Protein AF-A0A0Q9ZRF9-F1 (afdb_monomer_lite)

pLDDT: mean 81.25, std 14.48, range [39.41, 92.69]

Radius of gyration: 10.99 Å; chains: 1; bounding box: 33×28×26 Å

Foldseek 3Di:
DDCPDPFKDWAQFFDQAWDWKAWPQDPPRIDTDHGGDGHHWDCPGPPPTTMIGHPPPDD

Secondary structure (DSSP, 8-state):
-----TTEEETTSBPSSSEEEEETTSTT--EEE-TTPBPPP-SS-SSSS-EEEE-----

Sequence (59 aa):
MTSQAKGRCPANQPCPKSGYWFTQAKANSRAYFKQDDIMPDYPNNNWGEVIWQFDSLTV

Structure (mmCIF, N/CA/C/O backbone):
data_AF-A0A0Q9ZRF9-F1
#
_entry.id   AF-A0A0Q9ZRF9-F1
#
loop_
_atom_site.group_PDB
_atom_site.id
_atom_site.type_symbol
_atom_site.label_atom_id
_atom_site.label_alt_id
_atom_site.label_comp_id
_atom_site.label_asym_id
_atom_site.label_entity_id
_atom_site.label_seq_id
_atom_site.pdbx_PDB_ins_code
_atom_site.Cartn_x
_atom_site.Cartn_y
_atom_site.Cartn_z
_atom_site.occupancy
_atom_site.B_iso_or_equiv
_atom_site.auth_seq_id
_atom_site.auth_comp_id
_atom_site.auth_asym_id
_atom_site.auth_atom_id
_atom_site.pdbx_PDB_model_num
ATOM 1 N N . MET A 1 1 ? -4.863 22.193 6.805 1.00 39.41 1 MET A N 1
ATOM 2 C CA . MET A 1 1 ? -5.892 21.172 6.518 1.00 39.41 1 MET A CA 1
A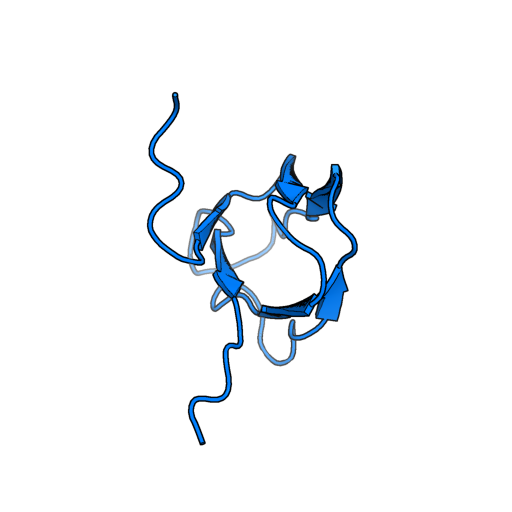TOM 3 C C . MET A 1 1 ? -5.664 20.706 5.091 1.00 39.41 1 MET A C 1
ATOM 5 O O . MET A 1 1 ? -6.214 21.276 4.160 1.00 39.41 1 MET A O 1
ATOM 9 N N . THR A 1 2 ? -4.706 19.807 4.899 1.00 42.88 2 THR A N 1
ATOM 10 C CA . THR A 1 2 ? -4.260 19.367 3.575 1.00 42.88 2 THR A CA 1
ATOM 11 C C . THR A 1 2 ? -5.305 18.436 2.970 1.00 42.88 2 THR A C 1
ATOM 13 O O . THR A 1 2 ? -5.672 17.422 3.557 1.00 42.88 2 THR A O 1
ATOM 16 N N . SER A 1 3 ? -5.824 18.838 1.811 1.00 46.84 3 SER A N 1
ATOM 17 C CA . SER A 1 3 ? -6.842 18.148 1.023 1.00 46.84 3 SER A CA 1
ATOM 18 C C . SER A 1 3 ? -6.358 16.782 0.539 1.00 46.84 3 SER A C 1
ATOM 20 O O . SER A 1 3 ? -5.952 16.624 -0.610 1.00 46.84 3 SER A O 1
ATOM 22 N N . GLN A 1 4 ? -6.429 15.770 1.396 1.00 53.12 4 GLN A N 1
ATOM 23 C CA . GLN A 1 4 ? -6.319 14.385 0.967 1.00 53.12 4 GLN A CA 1
ATOM 24 C C . GLN A 1 4 ? -7.657 14.008 0.326 1.00 53.12 4 GLN A C 1
ATOM 26 O O . GLN A 1 4 ? -8.645 13.724 1.004 1.00 53.12 4 GLN A O 1
ATOM 31 N N . ALA A 1 5 ? -7.729 14.158 -0.997 1.00 57.19 5 ALA A N 1
ATOM 32 C CA . ALA A 1 5 ? -8.951 14.008 -1.775 1.00 57.19 5 ALA A CA 1
ATOM 33 C C . ALA A 1 5 ? -9.590 12.632 -1.522 1.00 57.19 5 ALA A C 1
ATOM 35 O O . ALA A 1 5 ? -9.087 11.625 -2.009 1.00 57.19 5 ALA A O 1
ATOM 36 N N . LYS A 1 6 ? -10.665 12.609 -0.718 1.00 64.75 6 LYS A N 1
ATOM 37 C CA . LYS A 1 6 ? -11.667 11.539 -0.523 1.00 64.75 6 LYS A CA 1
ATOM 38 C C . LYS A 1 6 ? -11.214 10.111 -0.896 1.00 64.75 6 LYS A C 1
ATOM 40 O O . LYS A 1 6 ? -11.882 9.442 -1.676 1.00 64.75 6 LYS A O 1
ATOM 45 N N . GLY A 1 7 ? -10.110 9.635 -0.315 1.00 79.00 7 GLY A N 1
ATOM 46 C CA . GLY A 1 7 ? -9.618 8.270 -0.530 1.00 79.00 7 GLY A CA 1
ATOM 47 C C . GLY A 1 7 ? -8.427 8.124 -1.477 1.00 79.00 7 GLY A C 1
ATOM 48 O O . GLY A 1 7 ? -8.301 7.077 -2.094 1.00 79.00 7 GLY A O 1
ATOM 49 N N . ARG A 1 8 ? -7.539 9.116 -1.602 1.00 87.06 8 ARG A N 1
ATOM 50 C CA . ARG A 1 8 ? -6.212 8.940 -2.223 1.00 87.06 8 ARG A CA 1
ATOM 51 C C . ARG A 1 8 ? -5.097 9.292 -1.246 1.00 87.06 8 ARG A C 1
ATOM 53 O O . ARG A 1 8 ? -5.206 10.290 -0.543 1.00 87.06 8 ARG A O 1
ATOM 60 N N . CYS A 1 9 ? -4.029 8.508 -1.209 1.00 89.12 9 CYS A N 1
ATOM 61 C CA . CYS A 1 9 ? -2.866 8.720 -0.353 1.00 89.12 9 CYS A CA 1
ATOM 62 C C . CYS A 1 9 ? -1.582 8.382 -1.124 1.00 89.12 9 CYS A C 1
ATOM 64 O O . CYS A 1 9 ? -1.477 7.271 -1.634 1.00 89.12 9 CYS A O 1
ATOM 66 N N . PRO A 1 10 ? -0.616 9.305 -1.252 1.00 89.56 10 PRO A N 1
ATOM 67 C CA . PRO A 1 10 ? 0.693 8.978 -1.813 1.00 89.56 10 PRO A CA 1
ATOM 68 C C . PRO A 1 10 ? 1.417 7.924 -0.968 1.00 89.56 10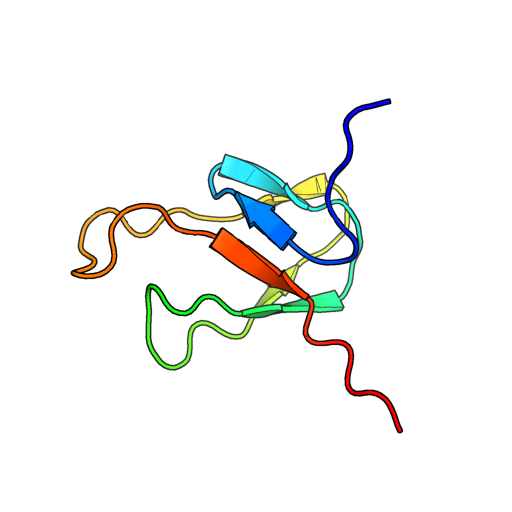 PRO A C 1
ATOM 70 O O . PRO A 1 10 ? 1.146 7.774 0.227 1.00 89.56 10 PRO A O 1
ATOM 73 N N . ALA A 1 11 ? 2.354 7.202 -1.572 1.00 88.44 11 ALA A N 1
ATOM 74 C CA . ALA A 1 11 ? 3.283 6.375 -0.818 1.00 88.44 11 ALA A CA 1
ATOM 75 C C . ALA A 1 11 ? 4.171 7.224 0.105 1.00 88.44 11 ALA A C 1
ATOM 77 O O . ALA A 1 11 ? 4.359 8.424 -0.099 1.00 88.44 11 ALA A O 1
ATOM 78 N N . ASN A 1 12 ? 4.699 6.590 1.151 1.00 90.06 12 ASN A N 1
ATOM 79 C CA . ASN A 1 12 ? 5.450 7.222 2.240 1.00 90.06 12 ASN A CA 1
ATOM 80 C C . ASN A 1 12 ? 4.660 8.275 3.042 1.00 90.06 12 ASN A C 1
ATOM 82 O O . ASN A 1 12 ? 5.248 9.003 3.840 1.00 90.06 12 ASN A O 1
ATOM 86 N N . GLN A 1 13 ? 3.340 8.362 2.862 1.00 90.19 13 GLN A N 1
ATOM 87 C CA . GLN A 1 13 ? 2.462 9.183 3.692 1.00 90.19 13 GLN A CA 1
ATOM 88 C C . GLN A 1 13 ? 1.726 8.311 4.720 1.00 90.19 13 GLN A C 1
ATOM 90 O O . GLN A 1 13 ? 1.444 7.137 4.443 1.00 90.19 13 GLN A O 1
ATOM 95 N N . PRO A 1 14 ? 1.410 8.866 5.905 1.00 90.94 14 PRO A N 1
ATOM 96 C CA . PRO A 1 14 ? 0.576 8.187 6.882 1.00 90.94 14 PRO A CA 1
ATOM 97 C C . PRO A 1 14 ? -0.834 7.996 6.327 1.00 90.94 14 PRO A C 1
ATOM 99 O O . PRO A 1 14 ? -1.424 8.886 5.706 1.00 90.94 14 PRO A O 1
ATOM 102 N N . CYS A 1 15 ? -1.379 6.810 6.556 1.00 89.31 15 CYS A N 1
ATOM 103 C CA . CYS A 1 15 ? -2.704 6.441 6.115 1.00 89.31 15 CYS A CA 1
ATOM 104 C C . CYS A 1 15 ? -3.760 7.306 6.825 1.00 89.31 15 CYS A C 1
ATOM 106 O O . CYS A 1 15 ? -3.850 7.282 8.052 1.00 89.31 15 CYS A O 1
ATOM 108 N N . PRO A 1 16 ? -4.623 8.031 6.096 1.00 87.38 16 PRO A N 1
ATOM 109 C CA . PRO A 1 16 ? -5.576 8.942 6.726 1.00 87.38 16 PRO A CA 1
ATOM 110 C C . PRO A 1 16 ? -6.730 8.219 7.426 1.00 87.38 16 PRO A C 1
ATOM 112 O O . PRO A 1 16 ? -7.430 8.825 8.234 1.00 87.38 16 PRO A O 1
ATOM 115 N N . LYS A 1 17 ? -6.984 6.947 7.086 1.00 86.75 17 LYS A N 1
ATOM 116 C CA . LYS A 1 17 ? -8.035 6.142 7.714 1.00 86.75 17 LYS A CA 1
ATOM 117 C C . LYS A 1 17 ? -7.797 4.649 7.555 1.00 86.75 17 LYS A C 1
ATOM 119 O O . LYS A 1 17 ? -7.373 4.184 6.497 1.00 86.75 17 LYS A O 1
ATOM 124 N N . SER A 1 18 ? -8.187 3.891 8.570 1.00 90.06 18 SER A N 1
ATOM 125 C CA . SER A 1 18 ? -8.133 2.439 8.510 1.00 90.06 18 SER A CA 1
ATOM 126 C C . SER A 1 18 ? -9.097 1.859 7.466 1.00 90.06 18 SER A C 1
ATOM 128 O O . SER A 1 18 ? -10.213 2.347 7.271 1.00 90.06 18 SER A O 1
ATOM 130 N N . GLY A 1 19 ? -8.661 0.808 6.778 1.00 90.38 19 GLY A N 1
ATOM 131 C CA . GLY A 1 19 ? -9.469 0.055 5.824 1.00 90.38 19 GLY A CA 1
ATOM 132 C C . GLY A 1 19 ? -8.642 -0.509 4.674 1.00 90.38 19 GLY A C 1
ATOM 133 O O . GLY A 1 19 ? -7.415 -0.547 4.733 1.00 90.38 19 GLY A O 1
ATOM 134 N N . TYR A 1 20 ? -9.321 -0.967 3.625 1.00 90.69 20 TYR A N 1
ATOM 135 C CA . TYR A 1 20 ? -8.658 -1.514 2.446 1.00 90.69 20 TYR A CA 1
ATOM 136 C C . TYR A 1 20 ? -8.238 -0.402 1.491 1.00 90.69 20 TYR A C 1
ATOM 138 O O . TYR A 1 20 ? -9.023 0.482 1.155 1.00 90.69 20 TYR A O 1
ATOM 146 N N . TRP A 1 21 ? -6.995 -0.477 1.034 1.00 91.81 21 TRP A N 1
ATOM 147 C CA . TRP A 1 21 ? -6.429 0.401 0.025 1.00 91.81 21 TRP A CA 1
ATOM 148 C C . TRP A 1 21 ? -5.784 -0.432 -1.073 1.00 91.81 21 TRP A C 1
ATOM 150 O O . TRP A 1 21 ? -5.305 -1.534 -0.825 1.00 91.81 21 TRP A O 1
ATOM 160 N N . PHE A 1 22 ? -5.741 0.093 -2.288 1.00 90.88 22 PHE A N 1
ATOM 161 C CA . PHE A 1 22 ? -5.079 -0.536 -3.427 1.00 90.88 22 PHE A CA 1
ATOM 162 C C . PHE A 1 22 ? -4.347 0.516 -4.253 1.00 90.88 22 PHE A C 1
ATOM 164 O O . PHE A 1 22 ? -4.683 1.695 -4.204 1.00 90.88 22 PHE A O 1
ATOM 171 N N . THR A 1 23 ? -3.355 0.110 -5.037 1.00 89.44 23 THR A N 1
ATOM 172 C CA . THR A 1 23 ? -2.667 1.004 -5.971 1.00 89.44 23 THR A CA 1
ATOM 173 C C . THR A 1 23 ? -2.629 0.410 -7.375 1.00 89.44 23 THR A C 1
ATOM 175 O O . THR A 1 23 ? -2.520 -0.801 -7.557 1.00 89.44 23 THR A O 1
ATOM 178 N N . GLN A 1 24 ? -2.704 1.270 -8.390 1.00 86.69 24 GLN A N 1
ATOM 179 C CA . GLN A 1 24 ? -2.558 0.854 -9.790 1.00 86.69 24 GLN A CA 1
ATOM 180 C C . GLN A 1 24 ? -1.099 0.563 -10.155 1.00 86.69 24 GLN A C 1
ATOM 182 O O . GLN A 1 24 ? -0.841 -0.192 -11.087 1.00 86.69 24 GLN A O 1
ATOM 187 N N . ALA A 1 25 ? -0.148 1.086 -9.376 1.00 87.19 25 ALA A N 1
ATOM 188 C CA . ALA A 1 25 ? 1.275 0.866 -9.593 1.00 87.19 25 ALA A CA 1
ATOM 189 C C . ALA A 1 25 ? 1.689 -0.610 -9.485 1.00 87.19 25 ALA A C 1
ATOM 191 O O . ALA A 1 25 ? 2.708 -1.018 -10.038 1.00 87.19 25 ALA A O 1
ATOM 192 N N . LYS A 1 26 ? 0.901 -1.433 -8.785 1.00 83.81 26 LYS A N 1
ATOM 193 C CA . LYS A 1 26 ? 1.174 -2.858 -8.621 1.00 83.81 26 LYS A CA 1
ATOM 194 C C . LYS A 1 26 ? -0.126 -3.657 -8.665 1.00 83.81 26 LYS A C 1
ATOM 196 O O . LYS A 1 26 ? -1.041 -3.411 -7.880 1.00 83.81 26 LYS A O 1
ATOM 201 N N . ALA A 1 27 ? -0.182 -4.658 -9.543 1.00 83.19 27 ALA A N 1
ATOM 202 C CA . ALA A 1 27 ? -1.296 -5.600 -9.595 1.00 83.19 27 ALA A CA 1
ATOM 203 C C . ALA A 1 27 ? -1.433 -6.361 -8.264 1.00 83.19 27 ALA A C 1
ATOM 205 O O . ALA A 1 27 ? -0.431 -6.734 -7.651 1.00 83.19 27 ALA A O 1
ATOM 206 N N . ASN A 1 28 ? -2.672 -6.596 -7.818 1.00 83.38 28 ASN A N 1
ATOM 207 C CA . ASN A 1 28 ? -2.984 -7.257 -6.541 1.00 83.38 28 ASN A CA 1
ATOM 208 C C . ASN A 1 28 ? -2.340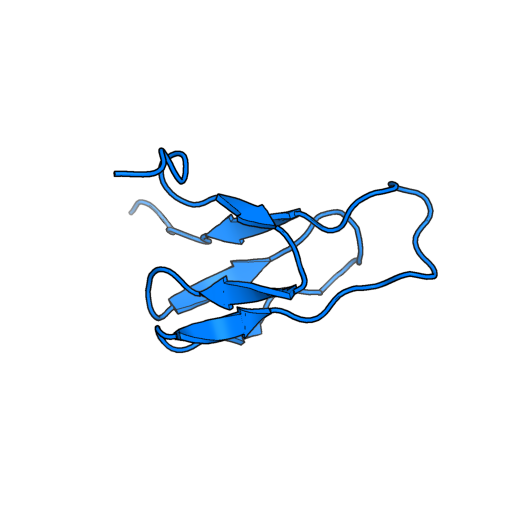 -6.590 -5.309 1.00 83.38 28 ASN A C 1
ATOM 210 O O . ASN A 1 28 ? -2.044 -7.248 -4.317 1.00 83.38 28 ASN A O 1
ATOM 214 N N . SER A 1 29 ? -2.126 -5.274 -5.353 1.00 85.56 29 SER A N 1
ATOM 215 C CA . SER A 1 29 ? -1.586 -4.491 -4.234 1.00 85.56 29 SER A CA 1
ATOM 216 C C . SER A 1 29 ? -2.599 -4.184 -3.130 1.00 85.56 29 SER A C 1
ATOM 218 O O . SER A 1 29 ? -2.249 -3.511 -2.167 1.00 85.56 29 SER A O 1
ATOM 220 N N . ARG A 1 30 ? -3.848 -4.651 -3.259 1.00 90.50 30 ARG A N 1
ATOM 221 C CA . ARG A 1 30 ? -4.905 -4.421 -2.271 1.00 90.50 30 ARG A CA 1
ATOM 222 C C . ARG A 1 30 ? -4.463 -4.929 -0.898 1.00 90.50 30 ARG A C 1
ATOM 224 O O . ARG A 1 30 ? -4.276 -6.128 -0.711 1.00 90.50 30 ARG A O 1
ATOM 231 N N . ALA A 1 31 ? -4.347 -4.024 0.062 1.00 90.62 31 ALA A N 1
ATOM 232 C CA . ALA A 1 31 ? -3.918 -4.313 1.420 1.00 90.62 31 ALA A CA 1
ATOM 233 C C . ALA A 1 31 ? -4.739 -3.500 2.424 1.00 90.62 31 ALA A C 1
ATOM 235 O O . ALA A 1 31 ? -5.259 -2.429 2.113 1.00 90.62 31 ALA A O 1
ATOM 236 N N . TYR A 1 32 ? -4.890 -4.037 3.631 1.00 90.25 32 TYR A N 1
ATOM 237 C CA . TYR A 1 32 ? -5.517 -3.315 4.730 1.00 90.25 32 TYR A CA 1
ATOM 238 C C . TYR A 1 32 ? -4.459 -2.488 5.456 1.00 90.25 32 TYR A C 1
ATOM 240 O O . TYR A 1 32 ? -3.451 -3.039 5.893 1.00 90.25 32 TYR A O 1
ATOM 248 N N . PHE A 1 33 ? -4.716 -1.196 5.625 1.00 91.69 33 PHE A N 1
ATOM 249 C CA . PHE A 1 33 ? -3.878 -0.291 6.410 1.00 91.69 33 PHE A CA 1
ATOM 250 C C . PHE A 1 33 ? -4.682 0.241 7.586 1.00 91.69 33 PHE A C 1
ATOM 252 O O . PHE A 1 33 ? -5.897 0.431 7.471 1.00 91.69 33 PHE A O 1
ATOM 259 N N . LYS A 1 34 ? -4.034 0.471 8.725 1.00 90.81 34 LYS A N 1
ATOM 260 C CA . LYS A 1 34 ? -4.626 1.212 9.842 1.00 90.81 34 LYS A CA 1
ATOM 261 C C . LYS A 1 34 ? -4.369 2.701 9.650 1.00 90.81 34 LYS A C 1
ATOM 263 O O . LYS A 1 34 ? -3.497 3.094 8.887 1.00 90.81 34 LYS A O 1
ATOM 268 N N . GLN A 1 35 ? -5.151 3.530 10.334 1.00 89.62 35 GLN A N 1
ATOM 269 C CA . GLN A 1 35 ? -4.877 4.962 10.380 1.00 89.62 35 GLN A CA 1
ATOM 270 C C . GLN A 1 35 ? -3.465 5.191 10.941 1.00 89.62 35 GLN A C 1
ATOM 272 O O . GLN A 1 35 ? -3.051 4.470 11.846 1.00 89.62 35 GLN A O 1
ATOM 277 N N . ASP A 1 36 ? -2.755 6.160 10.370 1.00 90.00 36 ASP A N 1
ATOM 278 C CA . ASP A 1 36 ? -1.366 6.522 10.667 1.00 90.00 36 ASP A CA 1
ATOM 279 C C . ASP A 1 36 ? -0.301 5.485 10.252 1.00 90.00 36 ASP A C 1
ATOM 281 O O . ASP A 1 36 ? 0.893 5.770 10.354 1.00 90.00 36 ASP A O 1
ATOM 285 N N . ASP A 1 37 ? -0.685 4.331 9.685 1.00 92.69 37 ASP A N 1
ATOM 286 C CA . ASP A 1 37 ? 0.280 3.401 9.082 1.00 92.69 37 ASP A CA 1
ATOM 287 C C . ASP A 1 37 ? 0.926 4.025 7.838 1.00 92.69 37 ASP A C 1
ATOM 289 O O . ASP A 1 37 ? 0.244 4.591 6.980 1.00 92.69 37 ASP A O 1
ATOM 293 N N . ILE A 1 38 ? 2.244 3.876 7.694 1.00 90.81 38 ILE A N 1
ATOM 294 C CA . ILE A 1 38 ? 2.965 4.354 6.511 1.00 90.81 38 ILE A CA 1
ATOM 295 C C . ILE A 1 38 ? 2.680 3.436 5.327 1.00 90.81 38 ILE A C 1
ATOM 297 O O . ILE A 1 38 ? 2.977 2.239 5.352 1.00 90.81 38 ILE A O 1
ATOM 301 N N . MET A 1 39 ? 2.136 4.015 4.260 1.00 90.31 39 MET A N 1
ATOM 302 C CA . MET A 1 39 ? 1.882 3.272 3.035 1.00 90.31 39 MET A CA 1
ATOM 303 C C . MET A 1 39 ? 3.179 3.053 2.247 1.00 90.31 39 MET A C 1
ATOM 305 O O . MET A 1 39 ? 3.901 4.019 1.989 1.00 90.31 39 MET A O 1
ATOM 309 N N . PRO A 1 40 ? 3.491 1.812 1.835 1.00 90.56 40 P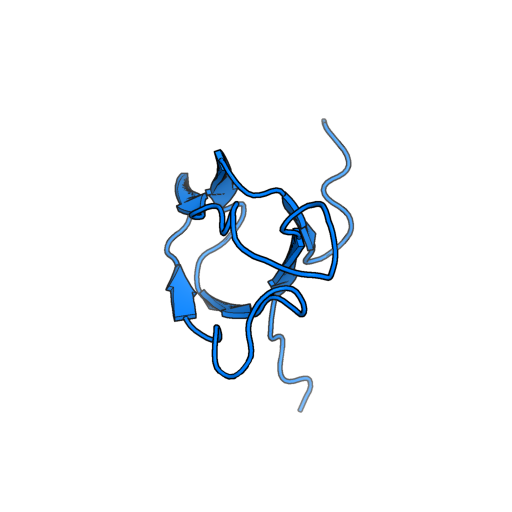RO A N 1
ATOM 310 C CA . PRO A 1 40 ? 4.747 1.518 1.168 1.00 90.56 40 PRO A CA 1
ATOM 311 C C . PRO A 1 40 ? 4.762 2.056 -0.263 1.00 90.56 40 PRO A C 1
ATOM 313 O O . PRO A 1 40 ? 3.731 2.124 -0.9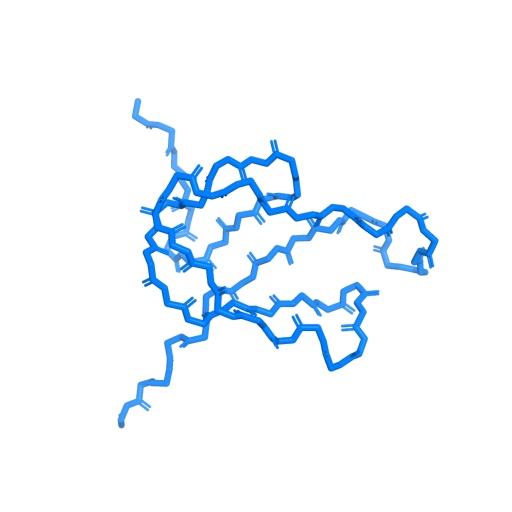41 1.00 90.56 40 PRO A O 1
ATOM 316 N N . ASP A 1 41 ? 5.964 2.398 -0.712 1.00 89.31 41 ASP A N 1
ATOM 317 C CA . ASP A 1 41 ? 6.257 2.727 -2.101 1.00 89.31 41 ASP A CA 1
ATOM 318 C C . ASP A 1 41 ? 6.685 1.481 -2.892 1.00 89.31 41 ASP A C 1
ATOM 320 O O . ASP A 1 41 ? 7.187 0.498 -2.339 1.00 89.31 41 ASP A O 1
ATOM 324 N N . TYR A 1 42 ? 6.497 1.529 -4.207 1.00 86.00 42 TYR A N 1
ATOM 325 C CA . TYR A 1 42 ? 6.896 0.499 -5.162 1.00 86.00 42 TYR A CA 1
ATOM 326 C C . TYR A 1 42 ? 7.766 1.144 -6.244 1.00 86.00 42 TYR A C 1
ATOM 328 O O . TYR A 1 42 ? 7.279 1.376 -7.347 1.00 86.00 42 TYR A O 1
ATOM 336 N N . PRO A 1 43 ? 9.057 1.405 -5.972 1.00 75.94 43 PRO A N 1
ATOM 337 C CA . PRO A 1 43 ? 9.933 2.128 -6.899 1.00 75.94 43 PRO A CA 1
ATOM 338 C C . PRO A 1 43 ? 10.176 1.389 -8.227 1.00 75.94 43 PRO A C 1
ATOM 340 O O . PRO A 1 43 ? 10.504 2.010 -9.230 1.00 75.94 43 PRO A O 1
ATOM 343 N N . ASN A 1 44 ? 9.967 0.068 -8.264 1.00 75.94 44 ASN A N 1
ATOM 344 C CA . ASN A 1 44 ? 10.105 -0.762 -9.467 1.00 75.94 44 ASN A CA 1
ATOM 345 C C . ASN A 1 44 ? 8.766 -0.942 -10.202 1.00 75.94 44 ASN A C 1
ATOM 347 O O . ASN A 1 44 ? 8.363 -2.071 -10.491 1.00 75.94 44 ASN A O 1
ATOM 351 N N . ASN A 1 45 ? 8.040 0.148 -10.448 1.00 76.62 45 ASN A N 1
ATOM 352 C CA . ASN A 1 45 ? 6.780 0.111 -11.186 1.00 76.62 45 ASN A CA 1
ATOM 353 C C . ASN A 1 45 ? 6.881 0.884 -12.516 1.00 76.62 45 ASN A C 1
ATOM 355 O O . ASN A 1 45 ? 7.671 1.812 -12.647 1.00 76.62 45 ASN A O 1
ATOM 359 N N . ASN A 1 46 ? 6.052 0.514 -13.498 1.00 75.44 46 ASN A N 1
ATOM 360 C CA . ASN A 1 46 ? 6.003 1.179 -14.812 1.00 75.44 46 ASN A CA 1
ATOM 361 C C . ASN A 1 46 ? 5.016 2.365 -14.867 1.00 75.44 46 ASN A C 1
ATOM 363 O O . ASN A 1 46 ? 4.801 2.936 -15.932 1.00 75.44 46 ASN A O 1
ATOM 367 N N . TRP A 1 47 ? 4.368 2.695 -13.750 1.00 71.19 47 TRP A N 1
ATOM 368 C CA . TRP A 1 47 ? 3.284 3.679 -13.647 1.00 71.19 47 TRP A CA 1
ATOM 369 C C . TRP A 1 47 ? 3.738 5.028 -13.067 1.00 71.19 47 TRP A C 1
ATOM 371 O O . TRP A 1 47 ? 2.994 6.003 -13.151 1.00 71.19 47 TRP A O 1
ATOM 381 N N . GLY A 1 48 ? 4.950 5.098 -12.508 1.00 82.06 48 GLY A N 1
ATOM 382 C CA . GLY A 1 48 ? 5.496 6.279 -11.846 1.00 82.06 48 GLY A CA 1
ATOM 383 C C . GLY A 1 48 ? 5.225 6.280 -10.341 1.00 82.06 48 GLY A C 1
ATOM 384 O O . GLY A 1 48 ? 5.608 5.354 -9.627 1.00 82.06 48 GLY A O 1
ATOM 385 N N . GLU A 1 49 ? 4.603 7.345 -9.839 1.00 83.75 49 GLU A N 1
ATOM 386 C CA . GLU A 1 49 ? 4.367 7.530 -8.405 1.00 83.75 49 GLU A CA 1
ATOM 387 C C . GLU A 1 49 ? 3.293 6.570 -7.870 1.00 83.75 49 GLU A C 1
ATOM 389 O O . GLU A 1 49 ? 2.221 6.392 -8.459 1.00 83.75 49 GLU A O 1
ATOM 394 N N . VAL A 1 50 ? 3.560 5.958 -6.714 1.00 89.81 50 VAL A N 1
ATOM 395 C CA . VAL A 1 50 ? 2.591 5.087 -6.051 1.00 89.81 50 VAL A CA 1
ATOM 396 C C . VAL A 1 50 ? 1.555 5.922 -5.318 1.00 89.81 50 VAL A C 1
ATOM 398 O O . VAL A 1 50 ? 1.816 6.521 -4.277 1.00 89.81 50 VAL A O 1
ATOM 401 N N . ILE A 1 51 ? 0.336 5.899 -5.847 1.00 89.75 51 ILE A N 1
ATOM 402 C CA . ILE A 1 51 ? -0.835 6.485 -5.200 1.00 89.75 51 ILE A CA 1
ATOM 403 C C . ILE A 1 51 ? -1.753 5.350 -4.758 1.00 89.75 51 ILE A C 1
ATOM 405 O O . ILE A 1 51 ? -2.254 4.571 -5.577 1.00 89.75 51 ILE A O 1
ATOM 409 N N . TRP A 1 52 ? -1.976 5.265 -3.455 1.00 90.62 52 TRP A N 1
ATOM 410 C CA . TRP A 1 52 ? -2.946 4.385 -2.829 1.00 90.62 52 TRP A CA 1
ATOM 411 C C . TRP A 1 52 ? -4.338 4.997 -2.904 1.00 90.62 52 TRP A C 1
ATOM 413 O O . TRP A 1 52 ? -4.530 6.187 -2.663 1.00 90.62 52 TRP A O 1
ATOM 423 N N . GLN A 1 53 ? -5.323 4.176 -3.233 1.00 90.31 53 GLN A N 1
ATOM 424 C CA . GLN A 1 53 ? -6.726 4.538 -3.348 1.00 90.31 53 GLN A CA 1
ATOM 425 C C . GLN A 1 53 ? -7.532 3.712 -2.353 1.00 90.31 53 GLN A C 1
ATOM 427 O O . GLN A 1 53 ? -7.297 2.514 -2.206 1.00 90.31 53 GLN A O 1
ATOM 432 N N . PHE A 1 54 ? -8.450 4.355 -1.643 1.00 89.75 54 PHE A N 1
ATOM 433 C CA . PHE A 1 54 ? -9.292 3.688 -0.668 1.00 89.75 54 PHE A CA 1
ATOM 434 C C . PHE A 1 54 ? -10.339 2.849 -1.391 1.00 89.75 54 PHE A C 1
ATOM 436 O O . PHE A 1 54 ? -11.119 3.364 -2.191 1.00 89.75 54 PHE A O 1
ATOM 443 N N . ASP A 1 55 ? -10.378 1.566 -1.062 1.00 85.62 55 ASP A N 1
ATOM 444 C CA . ASP A 1 55 ? -11.388 0.628 -1.527 1.00 85.62 55 ASP A CA 1
ATOM 445 C C . ASP A 1 55 ? -12.645 0.777 -0.664 1.00 85.62 55 ASP A C 1
ATOM 447 O O . ASP A 1 55 ? -12.950 -0.043 0.206 1.00 85.62 55 ASP A O 1
ATOM 451 N N . SER A 1 56 ? -13.362 1.889 -0.847 1.00 72.06 56 SER A N 1
ATOM 452 C CA . SER A 1 56 ? -14.740 1.975 -0.375 1.00 72.06 56 SER A CA 1
ATOM 453 C C . SER A 1 56 ? -15.610 1.230 -1.372 1.00 72.06 56 SER A C 1
ATOM 455 O O . SER A 1 56 ? -16.055 1.821 -2.354 1.00 72.06 56 SER A O 1
ATOM 457 N N . LEU A 1 57 ? -15.866 -0.049 -1.104 1.00 58.19 57 LEU A N 1
ATOM 458 C CA . 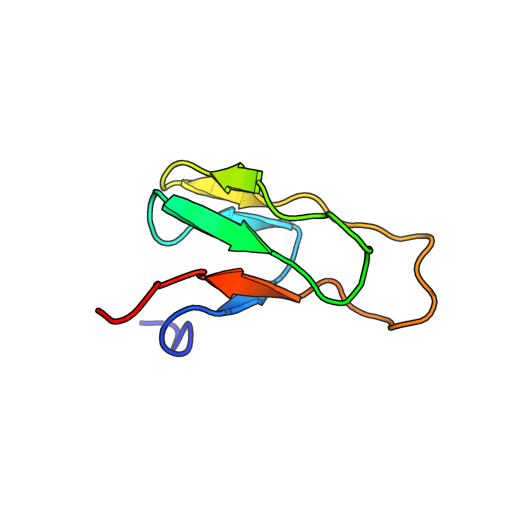LEU A 1 57 ? -17.027 -0.743 -1.652 1.00 58.19 57 LEU A CA 1
ATOM 459 C C . LEU A 1 57 ? -18.274 0.044 -1.227 1.00 58.19 57 LEU A C 1
ATOM 461 O O . LEU A 1 57 ? -18.744 -0.069 -0.095 1.00 58.19 57 LEU A O 1
ATOM 465 N N . THR A 1 58 ? -18.761 0.913 -2.105 1.00 48.81 58 THR A N 1
ATOM 466 C CA . THR A 1 58 ? -20.122 1.432 -2.012 1.00 48.81 58 THR A CA 1
ATOM 467 C C . THR A 1 58 ? -21.054 0.272 -2.328 1.00 48.81 58 THR A C 1
ATOM 469 O O . THR A 1 58 ? -20.980 -0.284 -3.424 1.00 48.81 58 THR A O 1
ATOM 472 N N . VAL A 1 59 ? -21.837 -0.111 -1.317 1.00 39.81 59 VAL A N 1
ATOM 473 C CA . VAL A 1 59 ? -23.033 -0.962 -1.412 1.00 39.81 59 VAL A CA 1
ATOM 474 C C . VAL A 1 59 ? -23.956 -0.542 -2.547 1.00 39.81 59 VAL A C 1
ATOM 476 O O . VAL A 1 59 ? -24.042 0.680 -2.811 1.00 39.81 59 VAL A O 1
#